Protein AF-A0A4C1TNI3-F1 (afdb_monomer_lite)

Secondary structure (DSSP, 8-state):
------------SS-------EETTEEEETTTTEEEE----TTS-HHHHTTSSPPPHHHHHHHHHHS-SSSS---------PPPSS---HHHHHHHHHHHHHHHHHHHHHH-SSPPS---EEES-HHHHHHHHS-GGGS-HHHHHHHHHHHTT--GGGEEE--GGG-TTGGG-

Organism: Eumeta variegata (NCBI:txid151549)

InterPro domains:
  IPR008042 Retrotransposon Pao-like, RNAseH-like domain [PF05380] (71-125)

Structure (mmCIF, N/CA/C/O backbone):
data_AF-A0A4C1TNI3-F1
#
_entry.id   AF-A0A4C1TNI3-F1
#
loop_
_atom_site.group_PDB
_atom_site.id
_atom_site.type_symbol
_atom_site.label_atom_id
_atom_site.label_alt_id
_atom_site.label_comp_id
_atom_site.label_asym_id
_atom_site.label_entity_id
_atom_site.label_seq_id
_atom_site.pdbx_PDB_ins_code
_atom_site.Cartn_x
_atom_site.Cartn_y
_atom_site.Cartn_z
_atom_site.occupancy
_atom_site.B_iso_or_equiv
_atom_site.auth_seq_id
_atom_site.auth_comp_id
_atom_site.auth_asym_id
_atom_site.auth_atom_id
_atom_site.pdbx_PDB_model_num
ATOM 1 N N . MET A 1 1 ? -11.866 45.816 33.144 1.00 33.66 1 MET A N 1
ATOM 2 C CA . MET A 1 1 ? -11.721 45.414 31.728 1.00 33.66 1 MET A CA 1
ATOM 3 C C . MET A 1 1 ? -11.339 43.945 31.670 1.00 33.66 1 MET A C 1
ATOM 5 O O . MET A 1 1 ? -10.410 43.551 32.363 1.00 33.66 1 MET A O 1
ATOM 9 N N . GLY A 1 2 ? -12.138 43.149 30.958 1.00 32.91 2 GLY A N 1
ATOM 10 C CA . GLY A 1 2 ? -12.203 41.691 31.069 1.00 32.91 2 GLY A CA 1
ATOM 11 C C . GLY A 1 2 ? -11.022 40.929 30.467 1.00 32.91 2 GLY A C 1
ATOM 12 O O . GLY A 1 2 ? -10.486 41.298 29.426 1.00 32.91 2 GLY A O 1
ATOM 13 N N . LYS A 1 3 ? -10.662 39.829 31.134 1.00 30.17 3 LYS A N 1
ATOM 14 C CA . LYS A 1 3 ? -9.841 38.750 30.581 1.00 30.17 3 LYS A CA 1
ATOM 15 C C . LYS A 1 3 ? -10.722 37.934 29.631 1.00 30.17 3 LYS A C 1
ATOM 17 O O . LYS A 1 3 ? -11.741 37.406 30.062 1.00 30.17 3 LYS A O 1
ATOM 22 N N . GLN A 1 4 ? -10.341 37.832 28.360 1.00 31.56 4 GLN A N 1
ATOM 23 C CA . GLN A 1 4 ? -10.909 36.838 27.449 1.00 31.56 4 GLN A CA 1
ATOM 24 C C . GLN A 1 4 ? -10.342 35.463 27.819 1.00 31.56 4 GLN A C 1
ATOM 26 O O . GLN A 1 4 ? -9.202 35.132 27.491 1.00 31.56 4 GLN A O 1
ATOM 31 N N . GLU A 1 5 ? -11.141 34.676 28.536 1.00 30.81 5 GLU A N 1
ATOM 32 C CA . GLU A 1 5 ? -10.947 33.235 28.676 1.00 30.81 5 GLU A CA 1
ATOM 33 C C . GLU A 1 5 ? -11.025 32.585 27.292 1.00 30.81 5 GLU A C 1
ATOM 35 O O . GLU A 1 5 ? -12.059 32.598 26.622 1.00 30.81 5 GLU A O 1
ATOM 40 N N . SER A 1 6 ? -9.903 32.025 26.843 1.00 34.22 6 SER A N 1
ATOM 41 C CA . SER A 1 6 ? -9.863 31.174 25.657 1.00 34.22 6 SER A CA 1
ATOM 42 C C . SER A 1 6 ? -10.576 29.864 25.982 1.00 34.22 6 SER A C 1
ATOM 44 O O . SER A 1 6 ? -10.034 28.980 26.641 1.00 34.22 6 SER A O 1
ATOM 46 N N . SER A 1 7 ? -11.833 29.796 25.556 1.00 32.09 7 SER A N 1
ATOM 47 C CA . SER A 1 7 ? -12.743 28.665 25.694 1.00 32.09 7 SER A CA 1
ATOM 48 C C . SER A 1 7 ? -12.181 27.421 24.987 1.00 32.09 7 SER A C 1
ATOM 50 O O . SER A 1 7 ? -12.244 27.303 23.764 1.00 32.09 7 SER A O 1
ATOM 52 N N . ASN A 1 8 ? -11.624 26.481 25.755 1.00 35.50 8 ASN A N 1
ATOM 53 C CA . ASN A 1 8 ? -11.381 25.111 25.300 1.00 35.50 8 ASN A CA 1
ATOM 54 C C . ASN A 1 8 ? -12.742 24.416 25.147 1.00 35.50 8 ASN A C 1
ATOM 56 O O . ASN A 1 8 ? -13.306 23.912 26.119 1.00 35.50 8 ASN A O 1
ATOM 60 N N . LYS A 1 9 ? -13.301 24.420 23.933 1.00 37.31 9 LYS A N 1
ATOM 61 C CA . LYS A 1 9 ? -14.541 23.700 23.627 1.00 37.31 9 LYS A CA 1
ATOM 62 C C . LYS A 1 9 ? -14.289 22.189 23.648 1.00 37.31 9 LYS A C 1
ATOM 64 O O . LYS A 1 9 ? -13.794 21.626 22.677 1.00 37.31 9 LYS A O 1
ATOM 69 N N . LEU A 1 10 ? -14.687 21.536 24.741 1.00 38.03 10 LEU A N 1
ATOM 70 C CA . LEU A 1 10 ? -15.200 20.166 24.677 1.00 38.03 10 LEU A CA 1
ATOM 71 C C . LEU A 1 10 ? -16.387 20.174 23.705 1.00 38.03 10 LEU A C 1
ATOM 73 O O . LEU A 1 10 ? -17.365 20.888 23.943 1.00 38.03 10 LEU A O 1
ATOM 77 N N . VAL A 1 11 ? -16.312 19.410 22.617 1.00 42.59 11 VAL A N 1
ATOM 78 C CA . VAL A 1 11 ? -17.478 19.186 21.757 1.00 42.59 11 VAL A CA 1
ATOM 79 C C . VAL A 1 11 ? -18.282 18.059 22.393 1.00 42.59 11 VAL A C 1
ATOM 81 O O . VAL A 1 11 ? -17.860 16.910 22.388 1.00 42.59 11 VAL A O 1
ATOM 84 N N . ARG A 1 12 ? -19.413 18.419 23.004 1.00 41.94 12 ARG A N 1
ATOM 85 C CA . ARG A 1 12 ? -20.367 17.481 23.601 1.00 41.94 12 ARG A CA 1
ATOM 86 C C . ARG A 1 12 ? -21.601 17.358 22.718 1.00 41.94 12 ARG A C 1
ATOM 88 O O . ARG A 1 12 ? -22.188 18.378 22.361 1.00 41.94 12 ARG A O 1
ATOM 95 N N . LEU A 1 13 ? -22.039 16.132 22.461 1.00 43.66 13 LEU A N 1
ATOM 96 C CA . LEU A 1 13 ? -23.452 15.832 22.248 1.00 43.66 13 LEU A CA 1
ATOM 97 C C . LEU A 1 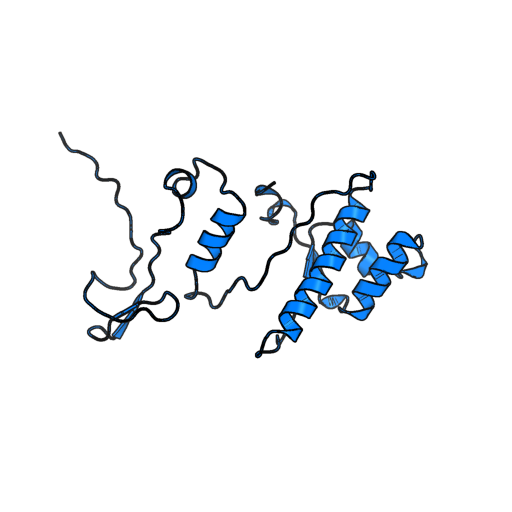13 ? -24.018 15.528 23.646 1.00 43.66 13 LEU A C 1
ATOM 99 O O . LEU A 1 13 ? -23.945 14.394 24.085 1.00 43.66 13 LEU A O 1
ATOM 103 N N . GLY A 1 14 ? -24.449 16.556 24.388 1.00 34.56 14 GLY A N 1
ATOM 104 C CA . GLY A 1 14 ? -25.022 16.385 25.738 1.00 34.56 14 GLY A CA 1
ATOM 105 C C . GLY A 1 14 ? -24.045 16.579 26.917 1.00 34.56 14 GLY A C 1
ATOM 106 O O . GLY A 1 14 ? -23.054 15.882 27.063 1.00 34.56 14 GLY A O 1
ATOM 107 N N . VAL A 1 15 ? -24.304 17.650 27.682 1.00 35.75 15 VAL A N 1
ATOM 108 C CA . VAL A 1 15 ? -24.041 18.027 29.103 1.00 35.75 15 VAL A CA 1
ATOM 109 C C . VAL A 1 15 ? -22.788 17.555 29.905 1.00 35.75 15 VAL A C 1
ATOM 111 O O . VAL A 1 15 ? -22.195 16.505 29.716 1.00 35.75 15 VAL A O 1
ATOM 114 N N . GLN A 1 16 ? -22.376 18.429 30.846 1.00 42.22 16 GLN A N 1
ATOM 115 C CA . GLN A 1 16 ? -21.251 18.352 31.798 1.00 42.22 16 GLN A CA 1
ATOM 116 C C . GLN A 1 16 ? -21.194 17.118 32.717 1.00 42.22 16 GLN A C 1
ATOM 118 O O . GLN A 1 16 ? -22.213 16.526 33.052 1.00 42.22 16 GLN A O 1
ATOM 123 N N . GLN A 1 17 ? -19.939 16.822 33.096 1.00 47.03 17 GLN A N 1
ATOM 124 C CA . GLN A 1 17 ? -19.416 15.726 33.919 1.00 47.03 17 GLN A CA 1
ATOM 125 C C . GLN A 1 17 ? -20.324 15.312 35.079 1.00 47.03 17 GLN A C 1
ATOM 127 O O . GLN A 1 17 ? -20.601 16.128 35.948 1.00 47.03 17 GLN A O 1
ATOM 132 N N . ASP A 1 18 ? -20.611 14.016 35.161 1.00 39.53 18 ASP A N 1
ATOM 133 C CA . ASP A 1 18 ? -20.300 13.257 36.366 1.00 39.53 18 ASP A CA 1
ATOM 134 C C . ASP A 1 18 ? -20.101 11.776 36.025 1.00 39.53 18 ASP A C 1
ATOM 136 O O . ASP A 1 18 ? -20.617 11.280 35.032 1.00 39.53 18 ASP A O 1
ATOM 140 N N . HIS A 1 19 ? -19.248 11.133 36.815 1.00 43.88 19 HIS A N 1
ATOM 141 C CA . HIS A 1 19 ? -19.004 9.693 36.951 1.00 43.88 19 HIS A CA 1
ATOM 142 C C . HIS A 1 1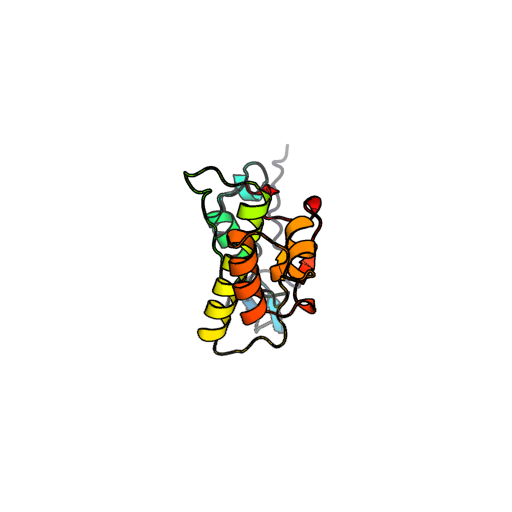9 ? -19.357 8.743 35.775 1.00 43.88 19 HIS A C 1
ATOM 144 O O . HIS A 1 19 ? -20.517 8.445 35.523 1.00 43.88 19 HIS A O 1
ATOM 150 N N . ASN A 1 20 ? -18.326 8.078 35.230 1.00 45.94 20 ASN A N 1
ATOM 151 C CA . ASN A 1 20 ? -18.152 6.609 35.234 1.00 45.94 20 ASN A CA 1
ATOM 152 C C . ASN A 1 20 ? -17.579 6.018 33.920 1.00 45.94 20 ASN A C 1
ATOM 154 O O . ASN A 1 20 ? -17.799 6.510 32.823 1.00 45.94 20 ASN A O 1
ATOM 158 N N . THR A 1 21 ? -16.800 4.950 34.117 1.00 43.41 21 THR A N 1
ATOM 159 C CA . THR A 1 21 ? -16.250 3.948 33.183 1.00 43.41 21 THR A CA 1
ATOM 160 C C . THR A 1 21 ? -15.617 4.429 31.869 1.00 43.41 21 THR A C 1
ATOM 162 O O . THR A 1 21 ? -16.284 4.721 30.883 1.00 43.41 21 THR A O 1
ATOM 165 N N . LYS A 1 22 ? -14.277 4.379 31.820 1.00 47.41 22 LYS A N 1
ATOM 166 C CA . LYS A 1 22 ? -13.505 4.451 30.572 1.00 47.41 22 LYS A CA 1
ATOM 167 C C . LYS A 1 22 ? -13.531 3.089 29.884 1.00 47.41 22 LYS A C 1
ATOM 169 O O . LYS A 1 22 ? -12.860 2.172 30.354 1.00 47.41 22 LYS A O 1
ATOM 174 N N . THR A 1 23 ? -14.196 2.988 28.742 1.00 43.16 23 THR A N 1
ATOM 175 C CA . THR A 1 23 ? -14.053 1.830 27.851 1.00 43.16 23 THR A CA 1
ATOM 176 C C . THR A 1 23 ? -13.564 2.336 26.506 1.00 43.16 23 THR A C 1
ATOM 178 O O . THR A 1 23 ? -14.248 3.099 25.839 1.00 43.16 23 THR A O 1
ATOM 181 N N . LEU A 1 24 ? -12.339 1.955 26.131 1.00 47.47 24 LEU A N 1
ATOM 182 C CA . LEU A 1 24 ? -11.765 2.205 24.798 1.00 47.47 24 LEU A CA 1
ATOM 183 C C . LEU A 1 24 ? -11.718 3.681 24.330 1.00 47.47 24 LEU A C 1
ATOM 185 O O . LEU A 1 24 ? -11.574 3.928 23.143 1.00 47.47 24 LEU A O 1
ATOM 189 N N . GLY A 1 25 ? -11.764 4.662 25.241 1.00 52.16 25 GLY A N 1
ATOM 190 C CA . GLY A 1 25 ? -11.714 6.097 24.895 1.00 52.16 25 GLY A CA 1
ATOM 191 C C . GLY A 1 25 ? -13.080 6.786 24.840 1.00 52.16 25 GLY A C 1
ATOM 192 O O . GLY A 1 25 ? -13.137 8.014 24.787 1.00 52.16 25 GLY A O 1
ATOM 193 N N . LEU A 1 26 ? -14.155 6.009 24.964 1.00 56.31 26 LEU A N 1
ATOM 194 C CA . LEU A 1 26 ? -15.525 6.484 25.076 1.00 56.31 26 LEU A CA 1
ATOM 195 C C . LEU A 1 26 ? -15.945 6.605 26.547 1.00 56.31 26 LEU A C 1
ATOM 197 O O . LEU A 1 26 ? -15.479 5.867 27.424 1.00 56.31 26 LEU A O 1
ATOM 201 N N . LEU A 1 27 ? -16.814 7.575 26.801 1.00 62.47 27 LEU A N 1
ATOM 202 C CA . LEU A 1 27 ? -17.449 7.880 28.075 1.00 62.47 27 LEU A CA 1
ATOM 203 C C . LEU A 1 27 ? -18.939 7.589 27.912 1.00 62.47 27 LEU A C 1
ATOM 205 O O . LEU A 1 27 ? -19.578 8.163 27.037 1.00 62.47 27 LEU A O 1
ATOM 209 N N . TRP A 1 28 ? -19.489 6.700 28.729 1.00 60.03 28 TRP A N 1
ATOM 210 C CA . TRP A 1 28 ? -20.921 6.409 28.726 1.00 60.03 28 TRP A CA 1
ATOM 211 C C . TRP A 1 28 ? -21.559 6.975 29.995 1.00 60.03 28 TRP A C 1
ATOM 213 O O . TRP A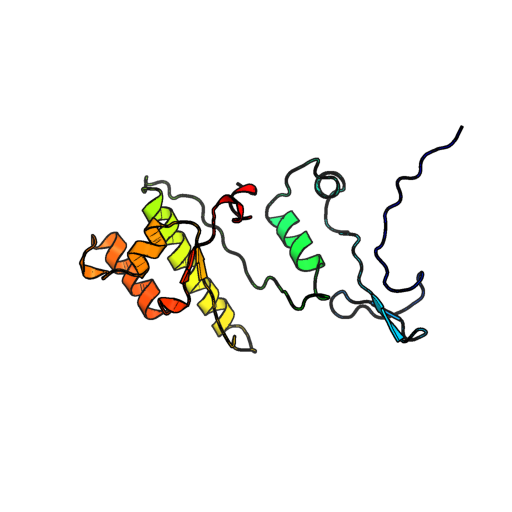 1 28 ? -21.243 6.519 31.097 1.00 60.03 28 TRP A O 1
ATOM 223 N N . ASP A 1 29 ? -22.447 7.959 29.849 1.00 63.41 29 ASP A N 1
ATOM 224 C CA . ASP A 1 29 ? -23.236 8.507 30.953 1.00 63.41 29 ASP A CA 1
ATOM 225 C C . ASP A 1 29 ? -24.500 7.654 31.137 1.00 63.41 29 ASP A C 1
ATOM 227 O O . ASP A 1 29 ? -25.504 7.819 30.444 1.00 63.41 29 ASP A O 1
ATOM 231 N N . VAL A 1 30 ? -24.448 6.732 32.103 1.00 63.78 30 VAL A N 1
ATOM 232 C CA . VAL A 1 30 ? -25.562 5.827 32.446 1.00 63.78 30 VAL A CA 1
ATOM 233 C C . VAL A 1 30 ? -26.801 6.601 32.910 1.00 63.78 30 VAL A C 1
ATOM 235 O O . VAL A 1 30 ? -27.918 6.121 32.748 1.00 63.78 30 VAL A O 1
ATOM 238 N N . GLY A 1 31 ? -26.620 7.787 33.500 1.00 67.50 31 GLY A N 1
ATOM 239 C CA . GLY A 1 31 ? -27.723 8.597 34.010 1.00 67.50 31 GLY A CA 1
ATOM 240 C C . GLY A 1 31 ? -28.520 9.291 32.909 1.00 67.50 31 GLY A C 1
ATOM 241 O O . GLY A 1 31 ? -29.687 9.615 33.127 1.00 67.50 31 GLY A O 1
ATOM 242 N N . LYS A 1 32 ? -27.904 9.512 31.742 1.00 61.56 32 LYS A N 1
ATOM 243 C CA . LYS A 1 32 ? -28.525 10.199 30.601 1.00 61.56 32 LYS A CA 1
ATOM 244 C C . LYS A 1 32 ? -28.719 9.321 29.365 1.00 61.56 32 LYS A C 1
ATOM 246 O O . LYS A 1 32 ? -29.375 9.772 28.436 1.00 61.56 32 LYS A O 1
ATOM 251 N N . ASP A 1 33 ? -28.199 8.093 29.377 1.00 64.44 33 ASP A N 1
ATOM 252 C CA . ASP A 1 33 ? -28.140 7.210 28.201 1.00 64.44 33 ASP A CA 1
ATOM 253 C C . ASP A 1 33 ? -27.380 7.867 27.029 1.00 64.44 33 ASP A C 1
ATOM 255 O O . ASP A 1 33 ? -27.735 7.737 25.860 1.00 64.44 33 ASP A O 1
ATOM 259 N N . GLU A 1 34 ? -26.335 8.636 27.355 1.00 57.88 34 GLU A N 1
ATOM 260 C CA . GLU A 1 34 ? -25.567 9.431 26.392 1.00 57.88 34 GLU A CA 1
ATOM 261 C C . GLU A 1 34 ? -24.130 8.904 26.262 1.00 57.88 34 GLU A C 1
ATOM 263 O O . GLU A 1 34 ? -23.446 8.622 27.250 1.00 57.88 34 GLU A O 1
ATOM 268 N N . LEU A 1 35 ? -23.648 8.813 25.018 1.00 55.19 35 LEU A N 1
ATOM 269 C CA . LEU A 1 35 ? -22.268 8.462 24.684 1.00 55.19 35 LEU A CA 1
ATOM 270 C C . LEU A 1 35 ? -21.466 9.734 24.368 1.00 55.19 35 LEU A C 1
ATOM 272 O O . LEU A 1 35 ? -21.862 10.545 23.533 1.00 55.19 35 LEU A O 1
ATOM 276 N N . GLY A 1 36 ? -20.302 9.885 24.995 1.00 59.81 36 GLY A N 1
ATOM 277 C CA . GLY A 1 36 ? -19.360 10.975 24.762 1.00 59.81 36 GLY A CA 1
ATOM 278 C C . GLY A 1 36 ? -17.931 10.481 24.547 1.00 59.81 36 GLY A C 1
ATOM 279 O O . GLY A 1 36 ? -17.593 9.337 24.828 1.00 59.81 36 GLY A O 1
ATOM 280 N N . PHE A 1 37 ? -17.057 11.358 24.065 1.00 57.75 37 PHE A N 1
ATOM 281 C CA . PHE A 1 37 ? -15.623 11.096 23.942 1.00 57.75 37 PHE A CA 1
ATOM 282 C C . PHE A 1 37 ? -14.835 12.361 24.273 1.00 57.75 37 PHE A C 1
ATOM 284 O O . PHE A 1 37 ? -15.329 13.483 24.135 1.00 57.75 37 PHE A O 1
ATOM 291 N N . ASP A 1 38 ? -13.610 12.183 24.758 1.00 56.62 38 ASP A N 1
ATOM 292 C CA . ASP A 1 38 ? -12.757 13.301 25.143 1.00 56.62 38 ASP A CA 1
ATOM 293 C C . ASP A 1 38 ? -11.948 13.799 23.938 1.00 56.62 38 ASP A C 1
ATOM 295 O O . ASP A 1 38 ? -10.984 13.169 23.508 1.00 56.62 38 ASP A O 1
ATOM 299 N N 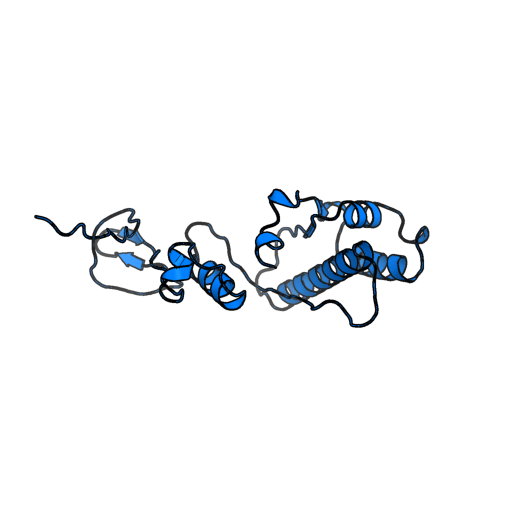. THR A 1 39 ? -12.336 14.952 23.387 1.00 52.47 39 THR A N 1
ATOM 300 C CA . THR A 1 39 ? -11.594 15.623 22.308 1.00 52.47 39 THR A CA 1
ATOM 301 C C . THR A 1 39 ? -10.389 16.411 22.810 1.00 52.47 39 THR A C 1
ATOM 303 O O . THR A 1 39 ? -9.654 16.988 22.003 1.00 52.47 39 THR A O 1
ATOM 306 N N . THR A 1 40 ? -10.184 16.517 24.126 1.00 51.88 40 THR A N 1
ATOM 307 C CA . THR A 1 40 ? -8.974 17.147 24.644 1.00 51.88 40 THR A CA 1
ATOM 308 C C . THR A 1 40 ? -7.831 16.192 24.346 1.00 51.88 40 THR A C 1
ATOM 310 O O . THR A 1 40 ? -7.759 15.124 24.923 1.00 51.88 40 THR A O 1
ATOM 313 N N . MET A 1 41 ? -6.983 16.517 23.366 1.00 59.22 41 MET A N 1
ATOM 314 C CA . MET A 1 41 ? -5.822 15.712 22.974 1.00 59.22 41 MET A CA 1
ATOM 315 C C . MET A 1 41 ? -4.763 15.770 24.095 1.00 59.22 41 MET A C 1
ATOM 317 O O . MET A 1 41 ? -3.813 16.549 24.000 1.00 59.22 41 MET A O 1
ATOM 321 N N . PRO A 1 42 ? -4.848 14.976 25.181 1.00 55.62 42 PRO A N 1
ATOM 322 C CA . PRO A 1 42 ? -4.165 15.291 26.438 1.00 55.62 42 PRO A CA 1
ATOM 323 C C . PRO A 1 42 ? -2.669 14.964 26.361 1.00 55.62 42 PRO A C 1
ATOM 325 O O .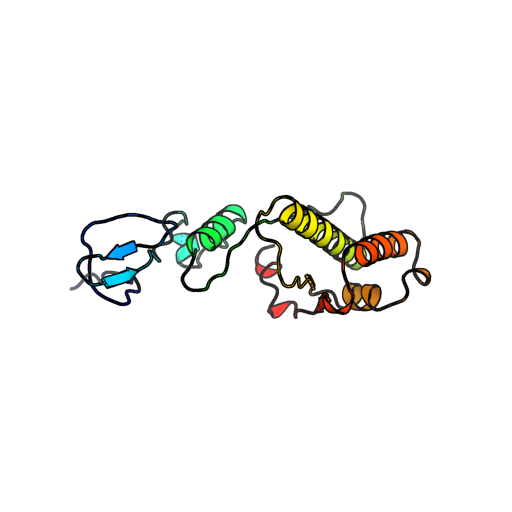 PRO A 1 42 ? -1.892 15.255 27.265 1.00 55.62 42 PRO A O 1
ATOM 328 N N . ARG A 1 43 ? -2.264 14.287 25.280 1.00 56.22 43 ARG A N 1
ATOM 329 C CA . ARG A 1 43 ? -0.923 13.754 25.039 1.00 56.22 43 ARG A CA 1
ATOM 330 C C . ARG A 1 43 ? -0.143 14.567 24.003 1.00 56.22 43 ARG A C 1
ATOM 332 O O . ARG A 1 43 ? 0.901 14.094 23.547 1.00 56.22 43 ARG A O 1
ATOM 339 N N . VAL A 1 44 ? -0.657 15.735 23.622 1.00 63.94 44 VAL A N 1
ATOM 340 C CA . VAL A 1 44 ? -0.134 16.609 22.566 1.00 63.94 44 VAL A CA 1
ATOM 341 C C . VAL A 1 44 ? 0.207 17.955 23.183 1.00 63.94 44 VAL A C 1
ATOM 343 O O . VAL A 1 44 ? -0.545 18.456 24.016 1.00 63.94 44 VAL A O 1
ATOM 346 N N . THR A 1 45 ? 1.357 18.527 22.824 1.00 66.94 45 THR A N 1
ATOM 347 C CA . THR A 1 45 ? 1.755 19.810 23.406 1.00 66.94 45 THR A CA 1
ATOM 348 C C . THR A 1 45 ? 0.848 20.941 22.891 1.00 66.94 45 THR A C 1
ATOM 350 O O . THR A 1 45 ? 0.403 20.888 21.737 1.00 66.94 45 THR A O 1
ATOM 353 N N . PRO A 1 46 ? 0.551 21.973 23.704 1.00 69.06 46 PRO A N 1
ATOM 354 C CA . PRO A 1 46 ? -0.361 23.053 23.317 1.00 69.06 46 PRO A CA 1
ATOM 355 C C . PRO A 1 46 ? 0.048 23.791 22.033 1.00 69.06 46 PRO A C 1
ATOM 357 O O . PRO A 1 46 ? -0.806 24.327 21.331 1.00 69.06 46 PRO A O 1
ATOM 360 N N . GLU A 1 47 ? 1.341 23.813 21.704 1.00 70.75 47 GLU A N 1
ATOM 361 C CA . GLU A 1 47 ? 1.886 24.448 20.498 1.00 70.75 47 GLU A CA 1
ATOM 362 C C . GLU A 1 47 ? 1.512 23.667 19.231 1.00 70.75 47 GLU A C 1
ATOM 364 O O . GLU A 1 47 ? 1.184 24.263 18.207 1.00 70.75 47 GLU A O 1
ATOM 369 N N . VAL A 1 48 ? 1.506 22.331 19.306 1.00 69.00 48 VAL A N 1
ATOM 370 C CA . VAL A 1 48 ? 1.042 21.464 18.211 1.00 69.00 48 VAL A CA 1
ATOM 371 C C . VAL A 1 48 ? -0.471 21.570 18.071 1.00 69.00 48 VAL A C 1
ATOM 373 O O . VAL A 1 48 ? -0.979 21.705 16.962 1.00 69.00 48 VAL A O 1
ATOM 376 N N . GLN A 1 49 ? -1.198 21.579 19.193 1.00 64.44 49 GLN A N 1
ATOM 377 C CA . GLN A 1 49 ? -2.659 21.693 19.191 1.00 64.44 49 GLN A CA 1
ATOM 378 C C . GLN A 1 49 ? -3.144 23.010 18.557 1.00 64.44 49 GLN A C 1
ATOM 380 O O . GLN A 1 49 ? -4.195 23.042 17.925 1.00 64.44 49 GLN A O 1
ATOM 385 N N . LYS A 1 50 ? -2.371 24.093 18.701 1.00 73.81 50 LYS A N 1
ATOM 386 C CA . LYS A 1 50 ? -2.659 25.411 18.110 1.00 73.81 50 LYS A CA 1
ATOM 387 C C . LYS A 1 50 ? -2.100 25.593 16.693 1.00 73.81 50 LYS A C 1
ATOM 389 O O . LYS A 1 50 ? -2.170 26.700 16.168 1.00 73.81 50 LYS A O 1
ATOM 394 N N . GLY A 1 51 ? -1.515 24.552 16.091 1.00 68.81 51 GLY A N 1
ATOM 395 C CA . GLY A 1 51 ? -0.921 24.617 14.751 1.00 68.81 51 GLY A CA 1
ATOM 396 C C . GLY A 1 51 ? 0.337 25.489 14.657 1.00 68.81 51 GLY A C 1
ATOM 397 O O . GLY A 1 51 ? 0.748 25.858 13.564 1.00 68.81 51 GLY A O 1
ATOM 398 N N . GLN A 1 52 ? 0.958 25.836 15.788 1.00 75.00 52 GLN A N 1
ATOM 399 C CA . GLN A 1 52 ? 2.166 26.671 15.838 1.00 75.00 52 GLN A CA 1
ATOM 400 C C . GLN A 1 52 ? 3.444 25.863 15.577 1.00 75.00 52 GLN A C 1
ATOM 402 O O . GLN A 1 52 ? 4.499 26.435 15.310 1.00 75.00 52 GLN A O 1
ATOM 407 N N . ARG A 1 53 ? 3.357 24.532 15.679 1.00 79.69 53 ARG A N 1
ATOM 408 C CA . ARG A 1 53 ? 4.458 23.595 15.453 1.00 79.69 53 ARG A CA 1
ATOM 409 C C . ARG A 1 53 ? 3.948 22.351 14.735 1.00 79.69 53 ARG A C 1
ATOM 411 O O . ARG A 1 53 ? 2.950 21.767 15.154 1.00 79.69 53 ARG A O 1
ATOM 418 N N . VAL A 1 54 ? 4.687 21.901 13.722 1.00 72.88 54 VAL A N 1
ATOM 419 C CA . VAL A 1 54 ? 4.437 20.612 13.065 1.00 72.88 54 VAL A CA 1
ATOM 420 C C . VAL A 1 54 ? 4.743 19.475 14.059 1.00 72.88 54 VAL A C 1
ATOM 422 O O . VAL A 1 54 ? 5.833 19.455 14.648 1.00 72.88 54 VAL A O 1
ATOM 425 N N . PRO A 1 55 ? 3.800 18.550 14.317 1.00 72.50 55 PRO A N 1
ATOM 426 C CA . PRO A 1 55 ? 4.021 17.449 15.247 1.00 72.50 55 PRO A CA 1
ATOM 427 C C . PRO A 1 55 ? 5.136 16.524 14.763 1.00 72.50 55 PRO A C 1
ATOM 429 O O . PRO A 1 55 ? 5.218 16.190 13.584 1.00 72.50 55 PRO A O 1
ATOM 432 N N . MET A 1 56 ? 5.934 15.993 15.692 1.00 77.88 56 MET A N 1
ATOM 433 C CA . MET A 1 56 ? 6.775 14.845 15.356 1.00 77.88 56 MET A CA 1
ATOM 434 C C . MET A 1 56 ? 5.898 13.621 15.076 1.00 77.88 56 MET A C 1
ATOM 436 O O . MET A 1 56 ? 4.840 13.451 15.683 1.00 77.88 56 MET A O 1
ATOM 440 N N . LYS A 1 57 ? 6.379 12.693 14.241 1.00 66.38 57 LYS A N 1
ATOM 441 C CA . LYS A 1 57 ? 5.655 11.465 13.858 1.00 66.38 57 LYS A CA 1
ATOM 442 C C . LYS A 1 57 ? 5.023 10.710 15.042 1.00 66.38 57 LYS A C 1
ATOM 444 O O . LYS A 1 57 ? 3.909 10.206 14.947 1.00 66.38 57 LYS A O 1
ATOM 449 N N . ARG A 1 58 ? 5.715 10.653 16.188 1.00 63.31 58 ARG A N 1
ATOM 450 C CA . ARG A 1 58 ? 5.223 10.023 17.430 1.00 63.31 58 ARG A CA 1
ATOM 451 C C . ARG A 1 58 ? 4.077 10.799 18.089 1.00 63.31 58 ARG A C 1
ATOM 453 O O . ARG A 1 58 ? 3.235 10.191 18.739 1.00 63.31 58 ARG A O 1
ATOM 460 N N . GLU A 1 59 ? 4.062 12.120 17.968 1.00 70.50 59 GLU A N 1
ATOM 461 C CA . GLU A 1 59 ? 3.002 12.994 18.482 1.00 70.50 59 GLU A CA 1
ATOM 462 C C . GLU A 1 59 ? 1.767 12.919 17.585 1.00 70.50 59 GLU A C 1
ATOM 464 O O . GLU A 1 59 ? 0.674 12.712 18.101 1.00 70.50 59 GLU A O 1
ATOM 469 N N . ALA A 1 60 ? 1.948 12.944 16.260 1.00 69.50 60 ALA A N 1
ATOM 470 C CA . ALA A 1 60 ? 0.870 12.704 15.300 1.00 69.50 60 ALA A CA 1
ATOM 471 C C . ALA A 1 60 ? 0.229 11.324 15.515 1.00 69.50 60 ALA A C 1
ATOM 473 O O . ALA A 1 60 ? -0.990 11.207 15.603 1.00 69.50 60 ALA A O 1
ATOM 474 N N . LEU A 1 61 ? 1.046 10.284 15.728 1.00 64.62 61 LEU A N 1
ATOM 475 C CA . LEU A 1 61 ? 0.543 8.953 16.063 1.00 64.62 61 LEU A CA 1
ATOM 476 C C . LEU A 1 61 ? -0.304 8.969 17.344 1.00 64.62 61 LEU A C 1
ATOM 478 O O . LEU A 1 61 ? -1.364 8.358 17.374 1.00 64.62 61 LEU A O 1
ATOM 482 N N . LYS A 1 62 ? 0.133 9.689 18.389 1.00 63.94 62 LYS A N 1
ATOM 483 C CA . LYS A 1 62 ? -0.616 9.826 19.652 1.00 63.94 62 LYS A CA 1
ATOM 484 C C . LYS A 1 62 ? -1.952 10.549 19.477 1.00 63.94 62 LYS A C 1
ATOM 486 O O . LYS A 1 62 ? -2.898 10.186 20.167 1.00 63.94 62 LYS A O 1
ATOM 491 N N . VAL A 1 63 ? -2.011 11.546 18.594 1.00 66.19 63 VAL A N 1
ATOM 492 C CA . VAL A 1 63 ? -3.252 12.240 18.220 1.00 66.19 63 VAL A CA 1
ATOM 493 C C . VAL A 1 63 ? -4.208 11.250 17.569 1.00 66.19 63 VAL A C 1
ATOM 495 O O . VAL A 1 63 ? -5.313 11.053 18.060 1.00 66.19 63 VAL A O 1
ATOM 498 N N . VAL A 1 64 ? -3.759 10.582 16.505 1.00 64.75 64 VAL A N 1
ATOM 499 C CA . VAL A 1 64 ? -4.597 9.686 15.699 1.00 64.75 64 VAL A CA 1
ATOM 500 C C . VAL A 1 64 ? -5.165 8.547 16.545 1.00 64.75 64 VAL A C 1
ATOM 502 O O . VAL A 1 64 ? -6.358 8.284 16.484 1.00 64.75 64 VAL A O 1
ATOM 505 N N . ILE A 1 65 ? -4.355 7.929 17.412 1.00 59.84 65 ILE A N 1
ATOM 506 C CA . ILE A 1 65 ? -4.847 6.874 18.317 1.00 59.84 65 ILE A CA 1
ATOM 507 C C . ILE A 1 65 ? -5.746 7.408 19.443 1.00 59.84 65 ILE A C 1
ATOM 509 O O . ILE A 1 65 ? -6.427 6.619 20.086 1.00 59.84 65 ILE A O 1
ATOM 513 N N . SER A 1 66 ? -5.701 8.712 19.751 1.00 58.31 66 SER A N 1
ATOM 514 C CA . SER A 1 66 ? -6.572 9.326 20.767 1.00 58.31 66 SER A CA 1
ATOM 515 C C . SER A 1 66 ? -7.950 9.698 20.229 1.00 58.31 66 SER A C 1
ATOM 517 O O . SER A 1 66 ? -8.880 9.815 21.013 1.00 58.31 66 SER A O 1
ATOM 519 N N . VAL A 1 67 ? -8.096 9.811 18.906 1.00 57.28 67 VAL A N 1
ATOM 520 C CA . VAL A 1 67 ? -9.374 10.056 18.216 1.00 57.28 67 VAL A CA 1
ATOM 521 C C . VAL A 1 67 ? -10.164 8.743 18.044 1.00 57.28 67 VAL A C 1
ATOM 523 O O . VAL A 1 67 ? -11.048 8.642 17.203 1.00 57.28 67 VAL A O 1
ATOM 526 N N . TYR A 1 68 ? -9.853 7.713 18.840 1.00 52.84 68 TYR A N 1
ATOM 527 C CA . TYR A 1 68 ? -10.509 6.416 18.736 1.00 52.84 68 TYR A CA 1
ATOM 528 C C . TYR A 1 68 ? -12.022 6.532 19.008 1.00 52.84 68 TYR A C 1
ATOM 530 O O . TYR A 1 68 ? -12.451 6.855 20.113 1.00 52.84 68 TYR A O 1
ATOM 538 N N . ASP A 1 69 ? -12.756 6.235 17.936 1.00 57.34 69 ASP A N 1
ATOM 539 C CA . ASP A 1 69 ? -14.124 5.730 17.795 1.00 57.34 69 ASP A CA 1
ATOM 540 C C . ASP A 1 69 ? -15.349 6.610 18.107 1.00 57.34 69 ASP A C 1
ATOM 542 O O . ASP A 1 69 ? -16.138 6.327 19.004 1.00 57.34 69 ASP A O 1
ATOM 546 N N . PRO A 1 70 ? -15.579 7.627 17.264 1.00 51.38 70 PRO A N 1
ATOM 547 C CA . PRO A 1 70 ? -16.941 7.915 16.787 1.00 51.38 70 PRO A CA 1
ATOM 548 C C . PRO A 1 70 ? -17.141 7.594 15.295 1.00 51.38 70 PRO A C 1
ATOM 550 O O . PRO A 1 70 ? -18.231 7.793 14.767 1.00 51.38 70 PRO A O 1
ATOM 553 N N . LEU A 1 71 ? -16.075 7.193 14.591 1.00 54.28 71 LEU A N 1
ATOM 554 C CA . LEU A 1 71 ? -16.045 7.048 13.130 1.00 54.28 71 LEU A CA 1
ATOM 555 C C . LEU A 1 71 ? -15.634 5.640 12.662 1.00 54.28 71 LEU A C 1
ATOM 557 O O . LEU A 1 71 ? -15.400 5.471 11.471 1.00 54.28 71 LEU A O 1
ATOM 561 N N . GLU A 1 72 ? -15.489 4.658 13.562 1.00 65.12 72 GLU A N 1
ATOM 562 C CA . GLU A 1 72 ? -15.055 3.280 13.249 1.00 65.12 72 GLU A CA 1
ATOM 563 C C . GLU A 1 72 ? -13.671 3.164 12.558 1.00 65.12 72 GLU A C 1
ATOM 565 O O . GLU A 1 72 ? -13.315 2.118 12.014 1.00 65.12 72 GLU A O 1
ATOM 570 N N . VAL A 1 73 ? -12.839 4.218 12.587 1.00 67.25 73 VAL A N 1
ATOM 571 C CA . VAL A 1 73 ? -11.497 4.232 11.969 1.00 67.25 73 VAL A CA 1
ATOM 572 C C . VAL A 1 73 ? -10.399 4.087 13.022 1.00 67.25 73 VAL A C 1
ATOM 574 O O . VAL A 1 73 ? -10.306 4.873 13.964 1.00 67.25 73 VAL A O 1
ATOM 577 N N . ALA A 1 74 ? -9.501 3.122 12.809 1.00 71.44 74 ALA A N 1
ATOM 578 C CA . ALA A 1 74 ? -8.377 2.825 13.689 1.00 71.44 74 ALA A CA 1
ATOM 579 C C . ALA A 1 74 ? -7.057 2.726 12.914 1.00 71.44 74 ALA A C 1
ATOM 581 O O . ALA A 1 74 ? -6.962 2.032 11.901 1.00 71.44 74 ALA A O 1
ATOM 582 N N . LEU A 1 75 ? -5.999 3.360 13.428 1.00 75.50 75 LEU A N 1
ATOM 583 C CA . LEU A 1 75 ? -4.644 3.154 12.920 1.00 75.50 75 LEU A CA 1
ATOM 584 C C . LEU A 1 75 ? -4.013 1.929 13.589 1.00 75.50 75 LEU A C 1
ATOM 586 O O . LEU A 1 75 ? -3.662 1.969 14.767 1.00 75.50 75 LEU A O 1
ATOM 590 N N . THR A 1 76 ? -3.837 0.854 12.824 1.00 77.94 76 THR A N 1
ATOM 591 C CA . THR A 1 76 ? -3.336 -0.436 13.329 1.00 77.94 76 THR A CA 1
ATOM 592 C C . THR A 1 76 ? -1.812 -0.531 13.325 1.00 77.94 76 THR A C 1
ATOM 594 O O . THR A 1 76 ? -1.216 -1.024 14.282 1.00 77.94 76 THR A O 1
ATOM 597 N N . ALA A 1 77 ? -1.152 -0.036 12.276 1.00 80.75 77 ALA A N 1
ATOM 598 C CA . ALA A 1 77 ? 0.301 -0.052 12.168 1.00 80.75 77 ALA A CA 1
ATOM 599 C C . ALA A 1 77 ? 0.823 1.073 11.267 1.00 80.75 77 ALA A C 1
ATOM 601 O O . ALA A 1 77 ? 0.144 1.535 10.355 1.00 80.75 77 ALA A O 1
ATOM 602 N N . SER A 1 78 ? 2.071 1.494 11.494 1.00 82.50 78 SER A N 1
ATOM 603 C CA . SER A 1 78 ? 2.780 2.398 10.584 1.00 82.50 78 SER A CA 1
ATOM 604 C C . SER A 1 78 ? 4.249 2.006 10.463 1.00 82.50 78 SER A C 1
ATOM 606 O O . SER A 1 78 ? 4.882 1.589 11.435 1.00 82.50 78 SER A O 1
ATOM 608 N N . LYS A 1 79 ? 4.818 2.171 9.267 1.00 79.88 79 LYS A N 1
ATOM 609 C CA . LYS A 1 79 ? 6.237 1.921 8.997 1.00 79.88 79 LYS A CA 1
ATOM 610 C C . LYS A 1 79 ? 6.781 3.015 8.095 1.00 79.88 79 LYS A C 1
ATOM 612 O O . LYS A 1 79 ? 6.141 3.395 7.129 1.00 79.88 79 LYS A O 1
ATOM 617 N N . VAL A 1 80 ? 7.950 3.545 8.441 1.00 77.69 80 VAL A N 1
ATOM 618 C CA . VAL A 1 80 ? 8.686 4.508 7.607 1.00 77.69 80 VAL A CA 1
ATOM 619 C C . VAL A 1 80 ? 10.102 3.995 7.447 1.00 77.69 80 VAL A C 1
ATOM 621 O O . VAL A 1 80 ? 10.639 3.353 8.353 1.00 77.69 80 VAL A O 1
ATOM 624 N N . LYS A 1 81 ? 10.689 4.263 6.286 1.00 73.31 81 LYS A N 1
ATOM 625 C CA . LYS A 1 81 ? 12.053 3.880 5.957 1.00 73.31 81 LYS A CA 1
ATOM 626 C C . LYS A 1 81 ? 12.821 5.117 5.511 1.00 73.31 81 LYS A C 1
ATOM 628 O O . LYS A 1 81 ? 12.334 5.871 4.680 1.00 73.31 81 LYS A O 1
ATOM 633 N N . VAL A 1 82 ? 14.011 5.307 6.071 1.00 75.12 82 VAL A N 1
ATOM 634 C CA . VAL A 1 82 ? 14.933 6.370 5.649 1.00 75.12 82 VAL A CA 1
ATOM 635 C C . VAL A 1 82 ? 15.538 5.995 4.297 1.00 75.12 82 VAL A C 1
ATOM 637 O O . VAL A 1 82 ? 15.798 4.812 4.042 1.00 75.12 82 VAL A O 1
ATOM 640 N N . ALA A 1 83 ? 15.759 6.994 3.440 1.00 74.62 83 ALA A N 1
ATOM 641 C CA . ALA A 1 83 ? 16.386 6.794 2.143 1.00 74.62 83 ALA A CA 1
ATOM 642 C C . ALA A 1 83 ? 17.746 6.074 2.297 1.00 74.62 83 ALA A C 1
ATOM 644 O O . ALA A 1 83 ? 18.534 6.405 3.188 1.00 74.62 83 ALA A O 1
ATOM 645 N N . PRO A 1 84 ? 18.027 5.052 1.473 1.00 77.00 84 PRO A N 1
ATOM 646 C CA . PRO A 1 84 ? 19.278 4.313 1.543 1.00 77.00 84 PRO A CA 1
ATOM 647 C C . PRO A 1 84 ? 20.478 5.189 1.152 1.00 77.00 84 PRO A C 1
ATOM 649 O O . PRO A 1 84 ? 20.368 6.072 0.312 1.00 77.00 84 PRO A O 1
ATOM 652 N N . LEU A 1 85 ? 21.655 4.879 1.712 1.00 80.38 85 LEU A N 1
ATOM 653 C CA . LEU A 1 85 ? 22.910 5.596 1.426 1.00 80.38 85 LEU A CA 1
ATOM 654 C C . LEU A 1 85 ? 23.358 5.487 -0.037 1.00 80.38 85 LEU A C 1
ATOM 656 O O . LEU A 1 85 ? 24.111 6.325 -0.523 1.00 80.38 85 LEU A O 1
ATOM 660 N N . ARG A 1 86 ? 22.925 4.434 -0.742 1.00 82.56 86 ARG A N 1
ATOM 661 C CA . ARG A 1 86 ? 23.148 4.334 -2.185 1.00 82.56 86 ARG A CA 1
ATOM 662 C C . ARG A 1 86 ? 22.084 5.160 -2.901 1.00 82.56 86 ARG A C 1
ATOM 664 O O . ARG A 1 86 ? 20.903 4.925 -2.638 1.00 82.56 86 ARG A O 1
ATOM 671 N N . PRO A 1 87 ? 22.475 6.038 -3.837 1.00 80.75 87 PRO A N 1
ATOM 672 C CA . PRO A 1 87 ? 21.520 6.846 -4.573 1.00 80.75 87 PRO A CA 1
ATOM 673 C C . PRO A 1 87 ? 20.613 5.932 -5.401 1.00 80.75 87 PRO A C 1
ATOM 675 O O . PRO A 1 87 ? 21.075 5.159 -6.243 1.00 80.75 87 PRO A O 1
ATOM 678 N N . LEU A 1 88 ? 19.315 6.009 -5.131 1.00 86.50 88 LEU A N 1
ATOM 679 C CA . LEU A 1 88 ? 18.257 5.407 -5.933 1.00 86.50 88 LEU A CA 1
ATOM 680 C C . LEU A 1 88 ? 17.411 6.536 -6.515 1.00 86.50 88 LEU A C 1
ATOM 682 O O . LEU A 1 88 ? 17.285 7.596 -5.904 1.00 86.50 88 LEU A O 1
ATOM 686 N N . SER A 1 89 ? 16.834 6.316 -7.694 1.00 90.06 89 SER A N 1
ATOM 687 C CA . SER A 1 89 ? 15.887 7.276 -8.254 1.00 90.06 89 SER A CA 1
ATOM 688 C C . SER A 1 89 ? 14.600 7.307 -7.426 1.00 90.06 89 SER A C 1
ATOM 690 O O . SER A 1 89 ? 14.215 6.297 -6.830 1.00 90.06 89 SER A O 1
ATOM 692 N N . ILE A 1 90 ? 13.916 8.454 -7.431 1.00 89.12 90 ILE A N 1
ATOM 693 C CA . ILE A 1 90 ? 12.641 8.656 -6.726 1.00 89.12 90 ILE A CA 1
ATOM 694 C C . ILE A 1 90 ? 11.622 7.542 -7.054 1.00 89.12 90 ILE A C 1
ATOM 696 O O . ILE A 1 90 ? 11.159 6.902 -6.111 1.00 89.12 90 ILE A O 1
ATOM 700 N N . PRO A 1 91 ? 11.392 7.151 -8.328 1.00 89.94 91 PRO A N 1
ATOM 701 C CA . PRO A 1 91 ? 10.461 6.061 -8.645 1.00 89.94 91 PRO A CA 1
ATOM 702 C C . PRO A 1 91 ? 10.819 4.711 -8.011 1.00 89.94 91 PRO A C 1
ATOM 704 O O . PRO A 1 91 ? 9.949 3.906 -7.687 1.00 89.94 91 PRO A O 1
ATOM 707 N N . ILE A 1 92 ? 12.113 4.432 -7.815 1.00 91.81 92 ILE A N 1
ATOM 708 C CA . ILE A 1 92 ? 12.550 3.198 -7.150 1.00 91.81 92 ILE A CA 1
ATOM 709 C C . ILE A 1 92 ? 12.275 3.275 -5.645 1.00 91.81 92 ILE A C 1
ATOM 711 O O . ILE A 1 92 ? 11.937 2.253 -5.048 1.00 91.81 92 ILE A O 1
ATOM 715 N N . LEU A 1 93 ? 12.429 4.451 -5.030 1.00 91.06 93 LEU A N 1
ATOM 716 C CA . LEU A 1 93 ? 12.096 4.660 -3.619 1.00 91.06 93 LEU A CA 1
ATOM 717 C C . LEU A 1 93 ? 10.593 4.495 -3.387 1.00 91.06 93 LEU A C 1
ATOM 719 O O . LEU A 1 93 ? 10.199 3.760 -2.486 1.00 91.06 93 LEU A O 1
ATOM 723 N N . GLU A 1 94 ? 9.767 5.088 -4.244 1.00 91.62 94 GLU A N 1
ATOM 724 C CA . GLU A 1 94 ? 8.308 4.952 -4.202 1.00 91.62 94 GLU A CA 1
ATOM 725 C C . GLU A 1 94 ? 7.879 3.486 -4.368 1.00 91.62 94 GLU A C 1
ATOM 727 O O . GLU A 1 94 ? 7.117 2.962 -3.555 1.00 91.62 94 GLU A O 1
ATOM 732 N N . LEU A 1 95 ? 8.455 2.768 -5.342 1.00 93.88 95 LEU A N 1
ATOM 733 C CA . LEU A 1 95 ? 8.204 1.335 -5.529 1.00 93.88 95 LEU A CA 1
ATOM 734 C C . LEU A 1 95 ? 8.643 0.503 -4.312 1.00 93.88 95 LEU A C 1
ATOM 736 O O . LEU A 1 95 ? 7.997 -0.477 -3.947 1.00 93.88 95 LEU A O 1
ATOM 740 N N . GLN A 1 96 ? 9.746 0.871 -3.656 1.00 92.50 96 GLN A N 1
ATOM 741 C CA . GLN A 1 96 ? 10.166 0.208 -2.421 1.00 92.50 96 GLN A CA 1
ATOM 742 C C . GLN A 1 96 ? 9.195 0.457 -1.269 1.00 92.50 96 GLN A C 1
ATOM 744 O O . GLN A 1 96 ? 8.961 -0.456 -0.475 1.00 92.50 96 GLN A O 1
ATOM 749 N N . THR A 1 97 ? 8.640 1.661 -1.169 1.00 91.25 97 THR A N 1
ATOM 750 C CA . THR A 1 97 ? 7.596 1.979 -0.194 1.00 91.25 97 THR A CA 1
ATOM 751 C C . THR A 1 97 ? 6.353 1.132 -0.450 1.00 91.25 97 THR A C 1
ATOM 753 O O . THR A 1 97 ? 5.853 0.525 0.493 1.00 91.25 97 THR A O 1
ATOM 756 N N . ALA A 1 98 ? 5.934 0.981 -1.710 1.00 93.56 98 ALA A N 1
ATOM 757 C CA . ALA A 1 98 ? 4.818 0.114 -2.092 1.00 93.56 98 ALA A CA 1
ATOM 758 C C . ALA A 1 98 ? 5.018 -1.338 -1.613 1.00 93.56 98 ALA A C 1
ATOM 760 O O . ALA A 1 98 ? 4.163 -1.883 -0.917 1.00 93.56 98 ALA A O 1
ATOM 761 N N . VAL A 1 99 ? 6.196 -1.927 -1.857 1.00 94.31 99 VAL A N 1
ATOM 762 C CA . VAL A 1 99 ? 6.544 -3.275 -1.357 1.00 94.31 99 VAL A CA 1
ATOM 763 C C . VAL A 1 99 ? 6.476 -3.358 0.175 1.00 94.31 99 VAL A C 1
ATOM 765 O O . VAL A 1 99 ? 5.988 -4.339 0.738 1.00 94.31 99 VAL A O 1
ATOM 768 N N . ILE A 1 100 ? 6.969 -2.337 0.884 1.00 92.62 100 ILE A N 1
ATOM 769 C CA . ILE A 1 100 ? 6.921 -2.302 2.354 1.00 92.62 100 ILE A CA 1
ATOM 770 C C . ILE A 1 100 ? 5.476 -2.255 2.851 1.00 92.62 100 ILE A C 1
ATOM 772 O O . ILE A 1 100 ? 5.171 -2.927 3.837 1.00 92.62 100 ILE A O 1
ATOM 776 N N . SER A 1 101 ? 4.607 -1.503 2.177 1.00 92.06 101 SER A N 1
ATOM 777 C CA . SER A 1 101 ? 3.181 -1.427 2.495 1.00 92.06 101 SER A CA 1
ATOM 778 C C . SER A 1 101 ? 2.491 -2.781 2.334 1.00 92.06 101 SER A C 1
ATOM 780 O O . SER A 1 101 ? 1.771 -3.183 3.244 1.00 92.06 101 SER A O 1
ATOM 782 N N . CYS A 1 102 ? 2.776 -3.537 1.266 1.00 93.88 102 CYS A N 1
ATOM 783 C CA . CYS A 1 102 ? 2.255 -4.902 1.095 1.00 93.88 102 CYS A CA 1
ATOM 784 C C . CYS A 1 102 ? 2.663 -5.813 2.256 1.00 93.88 102 CYS A C 1
ATOM 786 O O . CYS A 1 102 ? 1.817 -6.419 2.904 1.00 93.88 102 CYS A O 1
ATOM 788 N N . ARG A 1 103 ? 3.959 -5.836 2.592 1.00 93.88 103 ARG A N 1
ATOM 789 C CA . ARG A 1 103 ? 4.474 -6.645 3.710 1.00 93.88 103 ARG A CA 1
ATOM 790 C C . ARG A 1 103 ? 3.866 -6.247 5.052 1.00 93.88 103 ARG A C 1
ATOM 792 O O . ARG A 1 103 ? 3.673 -7.096 5.916 1.00 93.88 103 ARG A O 1
ATOM 799 N N . LEU A 1 104 ? 3.630 -4.951 5.259 1.00 91.50 104 LEU A N 1
ATOM 800 C CA . LEU A 1 104 ? 3.003 -4.460 6.480 1.00 91.50 104 LEU A CA 1
ATOM 801 C C . LEU A 1 104 ? 1.536 -4.892 6.552 1.00 91.50 104 LEU A C 1
ATOM 803 O O . LEU A 1 104 ? 1.103 -5.329 7.612 1.00 91.50 104 LEU A O 1
ATOM 807 N N . ALA A 1 105 ? 0.801 -4.800 5.444 1.00 91.50 105 ALA A N 1
ATOM 808 C CA . ALA A 1 105 ? -0.580 -5.260 5.365 1.00 91.50 105 ALA A CA 1
ATOM 809 C C . ALA A 1 105 ? -0.685 -6.765 5.655 1.00 91.50 105 ALA A C 1
ATOM 811 O O . ALA A 1 105 ? -1.533 -7.167 6.447 1.00 91.50 105 ALA A O 1
ATOM 812 N N . ASP A 1 106 ? 0.225 -7.575 5.109 1.00 91.38 106 ASP A N 1
ATOM 813 C CA . ASP A 1 106 ? 0.270 -9.015 5.382 1.00 91.38 106 ASP A CA 1
ATOM 814 C C . ASP A 1 106 ? 0.549 -9.322 6.851 1.00 91.38 106 ASP A C 1
ATOM 816 O O . ASP A 1 106 ? -0.112 -10.180 7.430 1.00 91.38 106 ASP A O 1
ATOM 820 N N . LEU A 1 107 ? 1.481 -8.592 7.472 1.00 90.31 107 LEU A N 1
ATOM 821 C CA . LEU A 1 107 ? 1.756 -8.721 8.902 1.00 90.31 107 LEU A CA 1
ATOM 822 C C . LEU A 1 107 ? 0.525 -8.350 9.739 1.00 90.31 107 LEU A C 1
ATOM 824 O O . LEU A 1 107 ? 0.165 -9.056 10.674 1.00 90.31 107 LEU A O 1
ATOM 828 N N . VAL A 1 108 ? -0.141 -7.240 9.413 1.00 88.38 108 VAL A N 1
ATOM 829 C CA . VAL A 1 108 ? -1.365 -6.834 10.119 1.00 88.38 108 VAL A CA 1
ATOM 830 C C . VAL A 1 108 ? -2.435 -7.912 9.969 1.00 88.38 108 VAL A C 1
ATOM 832 O O . VAL A 1 108 ? -3.064 -8.283 10.956 1.00 88.38 108 VAL A O 1
ATOM 835 N N . ARG A 1 109 ? -2.597 -8.461 8.764 1.00 88.62 109 ARG A N 1
ATOM 836 C CA . ARG A 1 109 ? -3.570 -9.509 8.459 1.00 88.62 109 ARG A CA 1
ATOM 837 C C . ARG A 1 109 ? -3.262 -10.834 9.160 1.00 88.62 109 ARG A C 1
ATOM 839 O O . ARG A 1 109 ? -4.200 -11.498 9.596 1.00 88.62 109 ARG A O 1
ATOM 846 N N . SER A 1 110 ? -1.992 -11.228 9.273 1.00 88.00 110 SER A N 1
ATOM 847 C CA . SER A 1 110 ? -1.601 -12.473 9.946 1.00 88.00 110 SER A CA 1
ATOM 848 C C . SER A 1 110 ? -1.782 -12.397 11.459 1.00 88.00 110 SER A C 1
ATOM 850 O O . SER A 1 110 ? -2.169 -13.382 12.078 1.00 88.00 110 SER A O 1
ATOM 852 N N . GLU A 1 111 ? -1.527 -11.228 12.050 1.00 87.44 111 GLU A N 1
ATOM 853 C CA . GLU A 1 111 ? -1.611 -11.026 13.499 1.00 87.44 111 GLU A CA 1
ATOM 854 C C . GLU A 1 111 ? -3.023 -10.635 13.975 1.00 87.44 111 GLU A C 1
ATOM 856 O O . GLU A 1 111 ? -3.342 -10.764 15.160 1.00 87.44 111 GLU A O 1
ATOM 861 N N . HIS A 1 112 ? -3.894 -10.139 13.087 1.00 80.19 112 HIS A N 1
ATOM 862 C CA . HIS A 1 112 ? -5.257 -9.754 13.456 1.00 80.19 112 HIS A CA 1
ATOM 863 C C . HIS A 1 112 ? -6.219 -10.943 13.491 1.00 80.19 112 HIS A C 1
ATOM 865 O O . HIS A 1 112 ? -6.364 -11.711 12.541 1.00 80.19 112 HIS A O 1
ATOM 871 N N . ARG A 1 113 ? -6.973 -11.028 14.596 1.00 79.31 113 ARG A N 1
ATOM 872 C CA . ARG A 1 113 ? -8.064 -12.003 14.763 1.00 79.31 113 ARG A CA 1
ATOM 873 C C . ARG A 1 113 ? -9.190 -11.796 13.751 1.00 79.31 113 ARG A C 1
ATOM 875 O O . ARG A 1 113 ? -9.810 -12.763 13.325 1.00 79.31 113 ARG A O 1
ATOM 882 N N . LEU A 1 114 ? -9.461 -10.540 13.398 1.00 81.00 114 LEU A N 1
ATOM 883 C CA . LEU A 1 114 ? -10.459 -10.170 12.401 1.00 81.00 114 LEU A CA 1
ATOM 884 C C . LEU A 1 114 ? -9.766 -9.995 11.055 1.00 81.00 114 LEU A C 1
ATOM 886 O O . LEU A 1 114 ? -8.861 -9.174 10.919 1.00 81.00 114 LEU A O 1
ATOM 890 N N . GLN A 1 115 ? -10.195 -10.775 10.070 1.00 81.50 115 GLN A N 1
ATOM 891 C CA . GLN A 1 115 ? -9.678 -10.667 8.713 1.00 81.50 115 GLN A CA 1
ATOM 892 C C . GLN A 1 115 ? -10.380 -9.508 7.984 1.00 81.50 115 GLN A C 1
ATOM 894 O O . GLN A 1 115 ? -11.606 -9.400 8.073 1.00 81.50 115 GLN A O 1
ATOM 899 N N . PRO A 1 116 ? -9.637 -8.641 7.273 1.00 84.88 116 PRO A N 1
ATOM 900 C CA . PRO A 1 116 ? -10.232 -7.541 6.527 1.00 84.88 116 PRO A CA 1
ATOM 901 C C . PRO A 1 116 ? -11.115 -8.070 5.389 1.00 84.88 116 PRO A C 1
ATOM 903 O O . PRO A 1 116 ? -10.725 -8.987 4.666 1.00 84.88 116 PRO A O 1
ATOM 906 N N . ILE A 1 117 ? -12.298 -7.469 5.221 1.00 89.50 117 ILE A N 1
ATOM 907 C CA . ILE A 1 117 ? -13.229 -7.777 4.118 1.00 89.50 117 ILE A CA 1
ATOM 908 C C . ILE A 1 117 ? -12.661 -7.276 2.782 1.00 89.50 117 ILE A C 1
ATOM 910 O O . ILE A 1 117 ? -12.826 -7.919 1.748 1.00 89.50 117 ILE A O 1
ATOM 914 N N . SER A 1 118 ? -11.972 -6.135 2.813 1.00 90.44 118 SER A N 1
ATOM 915 C CA . SER A 1 118 ? -11.345 -5.505 1.654 1.00 90.44 118 SER A CA 1
ATOM 916 C C . SER A 1 118 ? -10.058 -4.799 2.056 1.00 90.44 118 SER A C 1
ATOM 918 O O . SER A 1 118 ? -9.991 -4.210 3.138 1.00 90.44 118 SER A O 1
ATOM 920 N N . THR A 1 119 ? -9.083 -4.783 1.152 1.00 91.75 119 THR A N 1
ATOM 921 C CA . THR A 1 119 ? -7.832 -4.038 1.311 1.00 91.75 119 THR A CA 1
ATOM 922 C C . THR A 1 119 ? -7.686 -3.057 0.155 1.00 91.75 119 THR A C 1
ATOM 924 O O . THR A 1 119 ? -8.018 -3.371 -0.985 1.00 91.75 119 THR A O 1
ATOM 927 N N . THR A 1 120 ? -7.213 -1.845 0.436 1.00 94.12 120 THR A N 1
ATOM 928 C CA . THR A 1 120 ? -6.925 -0.840 -0.594 1.00 94.12 120 THR A CA 1
ATOM 929 C C . THR A 1 120 ? -5.565 -0.220 -0.322 1.00 94.12 120 THR A C 1
ATOM 931 O O . THR A 1 120 ? -5.287 0.216 0.797 1.00 94.12 120 THR A O 1
ATOM 934 N N . TYR A 1 121 ? -4.725 -0.183 -1.351 1.00 93.88 121 TYR A N 1
ATOM 935 C CA . TYR A 1 121 ? -3.385 0.380 -1.316 1.00 93.88 121 TYR A CA 1
ATOM 936 C C . TYR A 1 121 ? -3.385 1.720 -2.041 1.00 93.88 121 TYR A C 1
ATOM 938 O O . TYR A 1 121 ? -3.762 1.811 -3.209 1.00 93.88 121 TYR A O 1
ATOM 946 N N . TRP A 1 122 ? -2.940 2.761 -1.345 1.00 91.94 122 TRP A N 1
ATOM 947 C CA . TRP A 1 122 ? -2.871 4.114 -1.881 1.00 91.94 122 TRP A CA 1
ATOM 948 C C . TRP A 1 122 ? -1.420 4.493 -2.158 1.00 91.94 122 TRP A C 1
ATOM 950 O O . TRP A 1 122 ? -0.538 4.259 -1.329 1.00 91.94 122 TRP A O 1
ATOM 960 N N . THR A 1 123 ? -1.173 5.094 -3.316 1.00 91.38 123 THR A N 1
ATOM 961 C CA . THR A 1 123 ? 0.105 5.732 -3.649 1.00 91.38 123 THR A CA 1
ATOM 962 C C . THR A 1 123 ? -0.150 6.982 -4.477 1.00 91.38 123 THR A C 1
ATOM 964 O O . THR A 1 123 ? -1.086 7.042 -5.268 1.00 91.38 123 THR A O 1
ATOM 967 N N . ASP A 1 124 ? 0.686 7.988 -4.294 1.00 90.88 124 ASP A N 1
ATOM 968 C CA . ASP A 1 124 ? 0.696 9.228 -5.063 1.00 90.88 124 ASP A CA 1
ATOM 969 C C . ASP A 1 124 ? 1.593 9.180 -6.303 1.00 90.88 124 ASP A C 1
ATOM 971 O O . ASP A 1 124 ? 1.500 10.040 -7.186 1.00 90.88 124 ASP A O 1
ATOM 975 N N . SER A 1 125 ? 2.389 8.121 -6.445 1.00 91.94 125 SER A N 1
ATOM 976 C CA . SER A 1 125 ? 3.233 7.923 -7.613 1.00 91.94 125 SER A CA 1
ATOM 977 C C . SER A 1 125 ? 2.451 7.336 -8.783 1.00 91.94 125 SER A C 1
ATOM 979 O O . SER A 1 125 ? 2.149 6.139 -8.837 1.00 91.94 125 SER A O 1
ATOM 981 N N . HIS A 1 126 ? 2.207 8.171 -9.794 1.00 91.94 126 HIS A N 1
ATOM 982 C CA . HIS A 1 126 ? 1.707 7.714 -11.093 1.00 91.94 126 HIS A CA 1
ATOM 983 C C . HIS A 1 126 ? 2.619 6.653 -11.715 1.00 91.94 126 HIS A C 1
ATOM 985 O O . HIS A 1 126 ? 2.128 5.705 -12.324 1.00 91.94 126 HIS A O 1
ATOM 991 N N . THR A 1 127 ? 3.937 6.790 -11.542 1.00 93.00 127 THR A N 1
ATOM 992 C CA . THR A 1 127 ? 4.912 5.844 -12.097 1.00 93.00 127 THR A CA 1
ATOM 993 C C . THR A 1 127 ? 4.728 4.457 -11.489 1.00 93.00 127 THR A C 1
ATOM 995 O O . THR A 1 127 ? 4.701 3.467 -12.217 1.00 93.00 127 THR A O 1
ATOM 998 N N . VAL A 1 128 ? 4.551 4.375 -10.165 1.00 93.94 128 VAL A N 1
ATOM 999 C CA . VAL A 1 128 ? 4.306 3.100 -9.475 1.00 93.94 128 VAL A CA 1
ATOM 1000 C C . VAL A 1 128 ? 2.979 2.485 -9.911 1.00 93.94 128 VAL A C 1
ATOM 1002 O O . VAL A 1 128 ? 2.952 1.299 -10.229 1.00 93.94 128 VAL A O 1
ATOM 1005 N N . ILE A 1 129 ? 1.902 3.275 -9.999 1.00 94.81 129 ILE A N 1
ATOM 1006 C CA . ILE A 1 129 ? 0.599 2.787 -10.483 1.00 94.81 129 ILE A CA 1
ATOM 1007 C C . ILE A 1 129 ? 0.712 2.223 -11.901 1.00 94.81 129 ILE A C 1
ATOM 1009 O O . ILE A 1 129 ? 0.250 1.113 -12.156 1.00 94.81 129 ILE A O 1
ATOM 1013 N N . GLN A 1 130 ? 1.372 2.943 -12.810 1.00 93.88 130 GLN A N 1
ATOM 1014 C CA . GLN A 1 130 ? 1.582 2.479 -14.182 1.00 93.88 130 GLN A CA 1
ATOM 1015 C C . GLN A 1 130 ? 2.396 1.186 -14.232 1.00 93.88 130 GLN A C 1
ATOM 1017 O O . GLN A 1 130 ? 2.064 0.291 -15.005 1.00 93.88 130 GLN A O 1
ATOM 1022 N N . TRP A 1 131 ? 3.443 1.067 -13.412 1.00 95.12 131 TRP A N 1
ATOM 1023 C CA . TRP A 1 131 ? 4.241 -0.155 -13.330 1.00 95.12 131 TRP A CA 1
ATOM 1024 C C . TRP A 1 131 ? 3.439 -1.349 -12.816 1.00 95.12 131 TRP A C 1
ATOM 1026 O O . TRP A 1 131 ? 3.569 -2.427 -13.383 1.00 95.12 131 TRP A O 1
ATOM 1036 N N . ILE A 1 132 ? 2.597 -1.162 -11.795 1.00 94.38 132 ILE A N 1
ATOM 1037 C CA . ILE A 1 132 ? 1.728 -2.217 -11.244 1.00 94.38 132 ILE A CA 1
ATOM 1038 C C . ILE A 1 132 ? 0.674 -2.661 -12.266 1.00 94.38 132 ILE A C 1
ATOM 1040 O O . ILE A 1 132 ? 0.341 -3.837 -12.341 1.00 94.38 132 ILE A O 1
ATOM 1044 N N . GLN A 1 133 ? 0.166 -1.736 -13.080 1.00 92.25 133 GLN A N 1
ATOM 1045 C CA . GLN A 1 133 ? -0.806 -2.036 -14.137 1.00 92.25 133 GLN A CA 1
ATOM 1046 C C . GLN A 1 133 ? -0.176 -2.645 -15.401 1.00 92.25 133 GLN A C 1
ATOM 1048 O O . GLN A 1 133 ? -0.899 -3.079 -16.297 1.00 92.25 133 GLN A O 1
ATOM 1053 N N . SER A 1 134 ? 1.155 -2.657 -15.500 1.00 90.62 134 SER A N 1
ATOM 1054 C CA . SER A 1 134 ? 1.898 -3.118 -16.675 1.00 90.62 134 SER A CA 1
ATOM 1055 C C . SER A 1 134 ? 2.524 -4.496 -16.453 1.00 90.62 134 SER A C 1
ATOM 1057 O O . SER A 1 134 ? 2.711 -4.945 -15.326 1.00 90.62 134 SER A O 1
ATOM 1059 N N . ASP A 1 135 ? 2.925 -5.165 -17.538 1.00 87.50 135 ASP A N 1
ATOM 1060 C CA . ASP A 1 135 ? 3.658 -6.433 -17.440 1.00 87.50 135 ASP A CA 1
ATOM 1061 C C . ASP A 1 135 ? 5.072 -6.211 -16.869 1.00 87.50 135 ASP A C 1
ATOM 1063 O O . ASP A 1 135 ? 5.929 -5.574 -17.494 1.00 87.50 135 ASP A O 1
ATOM 1067 N N . ALA A 1 136 ? 5.332 -6.786 -15.690 1.00 84.31 136 ALA A N 1
ATOM 1068 C CA . ALA A 1 136 ? 6.601 -6.689 -14.974 1.00 84.31 136 ALA A CA 1
ATOM 1069 C C . ALA A 1 136 ? 7.821 -7.121 -15.809 1.00 84.31 136 ALA A C 1
ATOM 1071 O O . ALA A 1 136 ? 8.920 -6.595 -15.608 1.00 84.31 136 ALA A O 1
ATOM 1072 N N . ARG A 1 137 ? 7.644 -8.043 -16.770 1.00 85.81 137 ARG A N 1
ATOM 1073 C CA . ARG A 1 137 ? 8.721 -8.569 -17.631 1.00 85.81 137 ARG A CA 1
ATOM 1074 C C . ARG A 1 137 ? 9.310 -7.522 -18.572 1.00 85.81 137 ARG A C 1
ATOM 1076 O O . ARG A 1 137 ? 10.411 -7.718 -19.078 1.00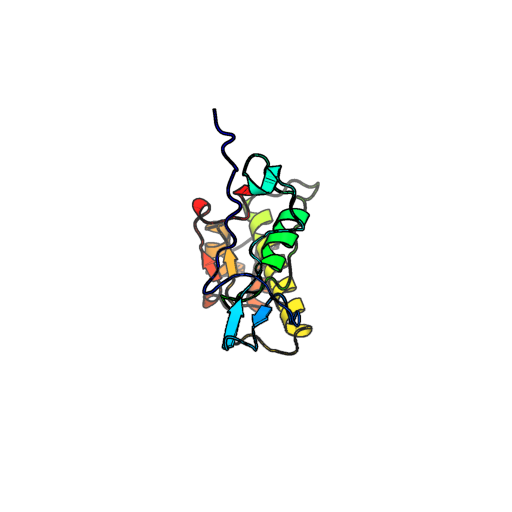 85.81 137 ARG A O 1
ATOM 1083 N N . MET A 1 138 ? 8.607 -6.412 -18.794 1.00 88.25 138 MET A N 1
ATOM 1084 C CA . MET A 1 138 ? 9.089 -5.317 -19.640 1.00 88.25 138 MET A CA 1
ATOM 1085 C C . MET A 1 138 ? 10.149 -4.446 -18.953 1.00 88.25 138 MET A C 1
ATOM 1087 O O . MET A 1 138 ? 10.820 -3.653 -19.616 1.00 88.25 138 MET A O 1
ATOM 1091 N N . TYR A 1 139 ? 10.321 -4.573 -17.634 1.00 91.62 139 TYR A N 1
ATOM 1092 C CA . TYR A 1 139 ? 11.215 -3.717 -16.858 1.00 91.62 139 TYR A CA 1
ATOM 1093 C C . TYR A 1 139 ? 12.519 -4.411 -16.459 1.00 91.62 139 TYR A C 1
ATOM 1095 O O . TYR A 1 139 ? 12.660 -5.632 -16.468 1.00 91.62 139 TYR A O 1
ATOM 1103 N N . LYS A 1 140 ? 13.505 -3.600 -16.053 1.00 92.38 140 LYS A N 1
ATOM 1104 C CA . LYS A 1 140 ? 14.787 -4.094 -15.530 1.00 92.38 140 LYS A CA 1
ATOM 1105 C C . LYS A 1 140 ? 14.550 -5.035 -14.336 1.00 92.38 140 LYS A C 1
ATOM 1107 O O . LYS A 1 140 ? 13.660 -4.741 -13.535 1.00 92.38 140 LYS A O 1
ATOM 1112 N N . PRO A 1 141 ? 15.407 -6.054 -14.115 1.00 93.88 141 PRO A N 1
ATOM 1113 C CA . PRO A 1 141 ? 15.228 -7.047 -13.046 1.00 93.88 141 PRO A CA 1
ATOM 1114 C C . PRO A 1 141 ? 14.945 -6.448 -11.663 1.00 93.88 141 PRO A C 1
ATOM 1116 O O . PRO A 1 141 ? 14.127 -6.958 -10.908 1.00 93.88 141 PRO A O 1
ATOM 1119 N N . LEU A 1 142 ? 15.570 -5.308 -11.344 1.00 90.75 142 LEU A N 1
ATOM 1120 C CA . LEU A 1 142 ? 15.329 -4.577 -10.100 1.00 90.75 142 LEU A CA 1
ATOM 1121 C C . LEU A 1 142 ? 13.842 -4.225 -9.901 1.00 90.75 142 LEU A C 1
ATOM 1123 O O . LEU A 1 142 ? 13.306 -4.440 -8.816 1.00 90.75 142 LEU A O 1
ATOM 1127 N N . VAL A 1 143 ? 13.200 -3.667 -10.925 1.00 93.69 143 VAL A N 1
ATOM 1128 C CA . VAL A 1 143 ? 11.787 -3.264 -10.900 1.00 93.69 143 VAL A CA 1
ATOM 1129 C C . VAL A 1 143 ? 10.903 -4.500 -11.036 1.00 93.69 143 VAL A C 1
ATOM 1131 O O . VAL A 1 143 ? 10.021 -4.694 -10.208 1.00 93.69 143 VAL A O 1
ATOM 1134 N N . ALA A 1 144 ? 11.214 -5.384 -11.988 1.00 94.38 144 ALA A N 1
ATOM 1135 C CA . ALA A 1 144 ? 10.450 -6.602 -12.245 1.00 94.38 144 ALA A CA 1
ATOM 1136 C C . ALA A 1 144 ? 10.299 -7.486 -10.995 1.00 94.38 144 ALA A C 1
ATOM 1138 O O . ALA A 1 144 ? 9.195 -7.911 -10.680 1.00 94.38 144 ALA A O 1
ATOM 1139 N N . HIS A 1 145 ? 11.373 -7.702 -10.225 1.00 95.12 145 HIS A N 1
ATOM 1140 C CA . HIS A 1 145 ? 11.306 -8.514 -9.002 1.00 95.12 145 HIS A CA 1
ATOM 1141 C C . HIS A 1 145 ? 10.426 -7.883 -7.912 1.00 95.12 145 HIS A C 1
ATOM 1143 O O . HIS A 1 145 ? 9.780 -8.595 -7.154 1.00 95.12 145 HIS A O 1
ATOM 1149 N N . ARG A 1 146 ? 10.399 -6.547 -7.816 1.00 95.00 146 ARG A N 1
ATOM 1150 C CA . ARG A 1 146 ? 9.553 -5.834 -6.842 1.00 95.00 146 ARG A CA 1
ATOM 1151 C C . ARG A 1 146 ? 8.087 -5.863 -7.261 1.00 95.00 146 ARG A C 1
ATOM 1153 O O . ARG A 1 146 ? 7.228 -6.006 -6.402 1.00 95.00 146 ARG A O 1
ATOM 1160 N N . LEU A 1 147 ? 7.821 -5.743 -8.562 1.00 95.62 147 LEU A N 1
ATOM 1161 C CA . LEU A 1 147 ? 6.475 -5.894 -9.109 1.00 95.62 147 LEU A CA 1
ATOM 1162 C C . LEU A 1 147 ? 5.958 -7.319 -8.924 1.00 95.62 147 LEU A C 1
ATOM 1164 O O . LEU A 1 147 ? 4.832 -7.473 -8.481 1.00 95.62 147 LEU A O 1
ATOM 1168 N N . GLY A 1 148 ? 6.792 -8.339 -9.156 1.00 94.38 148 GLY A N 1
ATOM 1169 C CA . GLY A 1 148 ? 6.430 -9.732 -8.878 1.00 94.38 148 GLY A CA 1
ATOM 1170 C C . GLY A 1 148 ? 6.054 -9.955 -7.413 1.00 94.38 148 GLY A C 1
ATOM 1171 O O . GLY A 1 148 ? 5.038 -10.570 -7.125 1.00 94.38 148 GLY A O 1
ATOM 1172 N N . GLU A 1 149 ? 6.802 -9.366 -6.475 1.00 95.19 149 GLU A N 1
ATOM 1173 C CA . GLU A 1 149 ? 6.448 -9.448 -5.053 1.00 95.19 149 GLU A CA 1
ATOM 1174 C C . GLU A 1 149 ? 5.112 -8.755 -4.718 1.00 95.19 149 GLU A C 1
ATOM 1176 O O . GLU A 1 149 ? 4.385 -9.210 -3.835 1.00 95.19 149 GLU A O 1
ATOM 1181 N N . ILE A 1 150 ? 4.790 -7.644 -5.388 1.00 95.50 150 ILE A N 1
ATOM 1182 C CA . ILE A 1 150 ? 3.505 -6.950 -5.221 1.00 95.50 150 ILE A CA 1
ATOM 1183 C C . ILE A 1 150 ? 2.360 -7.795 -5.800 1.00 95.50 150 ILE A C 1
ATOM 1185 O O . ILE A 1 150 ? 1.325 -7.940 -5.148 1.00 95.50 150 ILE A O 1
ATOM 1189 N N . ASP A 1 151 ? 2.563 -8.372 -6.983 1.00 94.38 151 ASP A N 1
ATOM 1190 C CA . ASP A 1 151 ? 1.593 -9.210 -7.699 1.00 94.38 151 ASP A CA 1
ATOM 1191 C C . ASP A 1 151 ? 1.277 -10.512 -6.939 1.00 94.38 151 ASP A C 1
ATOM 1193 O O . ASP A 1 151 ? 0.134 -10.949 -6.873 1.00 94.38 151 ASP A O 1
ATOM 1197 N N . GLU A 1 152 ? 2.265 -11.090 -6.247 1.00 94.38 152 GLU A N 1
ATOM 1198 C CA . GLU A 1 152 ? 2.067 -12.263 -5.382 1.00 94.38 152 GLU A CA 1
ATOM 1199 C C . GLU A 1 152 ? 1.191 -11.982 -4.144 1.00 94.38 152 GLU A C 1
ATOM 1201 O O . GLU A 1 152 ? 0.656 -12.917 -3.543 1.00 94.38 152 GLU A O 1
ATOM 1206 N N . ARG A 1 153 ? 1.065 -10.715 -3.722 1.00 93.19 153 ARG A N 1
ATOM 1207 C CA . ARG A 1 153 ? 0.425 -10.321 -2.448 1.00 93.19 153 ARG A CA 1
ATOM 1208 C C . ARG A 1 153 ? -0.889 -9.575 -2.617 1.00 93.19 153 ARG A C 1
ATOM 1210 O O . ARG A 1 153 ? -1.717 -9.589 -1.709 1.00 93.19 153 ARG A O 1
ATOM 1217 N N . THR A 1 154 ? -1.057 -8.887 -3.737 1.00 94.25 154 THR A N 1
ATOM 1218 C CA . THR A 1 154 ? -2.130 -7.913 -3.952 1.00 94.25 154 THR A CA 1
ATOM 1219 C C . THR A 1 154 ? -2.721 -8.076 -5.338 1.00 94.25 154 THR A C 1
ATOM 1221 O O . THR A 1 154 ? -2.098 -8.657 -6.222 1.00 94.25 154 THR A O 1
ATOM 1224 N N . LYS A 1 155 ? -3.916 -7.533 -5.548 1.00 93.75 155 LYS A N 1
ATOM 1225 C CA . LYS A 1 155 ? -4.526 -7.465 -6.875 1.00 93.75 155 LYS A CA 1
ATOM 1226 C C . LYS A 1 155 ? -4.422 -6.056 -7.441 1.00 93.75 155 LYS A C 1
ATOM 1228 O O . LYS A 1 155 ? -4.474 -5.073 -6.706 1.00 93.75 155 LYS A O 1
ATOM 1233 N N . ILE A 1 156 ? -4.340 -5.946 -8.765 1.00 92.81 156 ILE A N 1
ATOM 1234 C CA . ILE A 1 156 ? -4.212 -4.658 -9.469 1.00 92.81 156 ILE A CA 1
ATOM 1235 C C . ILE A 1 156 ? -5.363 -3.694 -9.117 1.00 92.81 156 ILE A C 1
ATOM 1237 O O . ILE A 1 156 ? -5.146 -2.490 -9.002 1.00 92.81 156 ILE A O 1
ATOM 1241 N N . ASP A 1 157 ? -6.581 -4.199 -8.907 1.00 93.94 157 ASP A N 1
ATOM 1242 C CA . ASP A 1 157 ? -7.766 -3.404 -8.569 1.00 93.94 157 ASP A CA 1
ATOM 1243 C C . ASP A 1 157 ? -7.741 -2.810 -7.152 1.00 93.94 157 ASP A C 1
ATOM 1245 O O . ASP A 1 157 ? -8.408 -1.796 -6.910 1.00 93.94 157 ASP A O 1
ATOM 1249 N N . GLU A 1 158 ? -6.937 -3.375 -6.249 1.00 95.00 158 GLU A N 1
ATOM 1250 C CA . GLU A 1 158 ? -6.739 -2.881 -4.881 1.00 95.00 158 GLU A CA 1
ATOM 1251 C C . GLU A 1 158 ? -5.848 -1.630 -4.838 1.00 95.00 158 GLU A C 1
ATOM 1253 O O . GLU A 1 158 ? -5.855 -0.912 -3.837 1.00 95.00 158 GLU A O 1
ATOM 1258 N N . TRP A 1 159 ? -5.108 -1.331 -5.912 1.00 95.69 159 TRP A N 1
ATOM 1259 C CA . TRP A 1 159 ? -4.235 -0.162 -6.000 1.00 95.69 159 TRP A CA 1
ATOM 1260 C C . TRP A 1 159 ? -4.969 1.057 -6.544 1.00 95.69 159 TRP A C 1
ATOM 1262 O O . TRP A 1 159 ? -5.570 1.027 -7.622 1.00 95.69 159 TRP A O 1
ATOM 1272 N N . LYS A 1 160 ? -4.891 2.162 -5.803 1.00 94.12 160 LYS A N 1
ATOM 1273 C CA . LYS A 1 160 ? -5.508 3.440 -6.154 1.00 94.12 160 LYS A CA 1
ATOM 1274 C C . LYS A 1 160 ? -4.483 4.560 -6.100 1.00 94.12 160 LYS A C 1
ATOM 1276 O O . LYS A 1 160 ? -3.648 4.631 -5.197 1.00 94.12 160 LYS A O 1
ATOM 1281 N N . TRP A 1 161 ? -4.580 5.450 -7.081 1.00 93.12 161 TRP A N 1
ATOM 1282 C CA . TRP A 1 161 ? -3.807 6.678 -7.081 1.00 93.12 161 TRP A CA 1
ATOM 1283 C C . TRP A 1 161 ? -4.461 7.722 -6.168 1.00 93.12 161 TRP A C 1
ATOM 1285 O O . TRP A 1 161 ? -5.682 7.893 -6.202 1.00 93.12 161 TRP A O 1
ATOM 1295 N N . LEU A 1 162 ? -3.647 8.424 -5.381 1.00 88.12 162 LEU A N 1
ATOM 1296 C CA . LEU A 1 162 ? -4.057 9.561 -4.561 1.00 88.12 162 LEU A CA 1
ATOM 1297 C C . LEU A 1 162 ? -3.261 10.808 -4.984 1.00 88.12 162 LEU A C 1
ATOM 1299 O O . LEU A 1 162 ? -2.038 10.741 -5.015 1.00 88.12 162 LEU A O 1
ATOM 1303 N N . PRO A 1 163 ? -3.892 11.959 -5.268 1.00 84.75 163 PRO A N 1
ATOM 1304 C CA . PRO A 1 163 ? -3.158 13.202 -5.494 1.00 84.75 163 PRO A CA 1
ATOM 1305 C C . PRO A 1 163 ? -2.200 13.527 -4.345 1.00 84.75 163 PRO A C 1
ATOM 1307 O O . PRO A 1 163 ? -2.610 13.465 -3.188 1.00 84.75 163 PRO A O 1
ATOM 1310 N N . SER A 1 164 ? -0.970 13.960 -4.649 1.00 77.56 164 SER A N 1
ATOM 1311 C CA . SER A 1 164 ? 0.013 14.371 -3.629 1.00 77.56 164 SER A CA 1
ATOM 1312 C C . SER A 1 164 ? -0.533 15.463 -2.703 1.00 77.56 164 SER A C 1
ATOM 1314 O O . SER A 1 164 ? -0.283 15.440 -1.507 1.00 77.56 164 SER A O 1
ATOM 1316 N N . THR A 1 165 ? -1.398 16.353 -3.206 1.00 75.69 165 THR A N 1
ATOM 1317 C CA . THR A 1 165 ? -2.083 17.385 -2.399 1.00 75.69 165 THR A CA 1
ATOM 1318 C C . THR A 1 165 ? -3.020 16.824 -1.325 1.00 75.69 165 THR A C 1
ATOM 1320 O O . THR A 1 165 ? -3.445 17.557 -0.441 1.00 75.69 165 THR A O 1
ATOM 1323 N N . LEU A 1 166 ? -3.414 15.555 -1.440 1.00 72.25 166 LEU A N 1
ATOM 1324 C CA . LEU A 1 166 ? -4.226 14.831 -0.460 1.00 72.25 166 LEU A CA 1
ATOM 1325 C C . LEU A 1 166 ? -3.392 13.803 0.318 1.00 72.25 166 LEU A C 1
ATOM 1327 O O . LEU A 1 166 ? -3.917 13.139 1.214 1.00 72.25 166 LEU A O 1
ATOM 1331 N N . ASN A 1 167 ? -2.104 13.657 -0.007 1.00 71.75 167 ASN A N 1
ATOM 1332 C CA . ASN A 1 167 ? -1.205 12.757 0.687 1.00 71.75 167 ASN A CA 1
ATOM 1333 C C . ASN A 1 167 ? -0.657 13.426 1.954 1.00 71.75 167 ASN A C 1
ATOM 1335 O O . ASN A 1 167 ? 0.411 14.032 1.962 1.00 71.75 167 ASN A O 1
ATOM 1339 N N . VAL A 1 168 ? -1.373 13.236 3.063 1.00 63.25 168 VAL A N 1
ATOM 1340 C CA . VAL A 1 168 ? -1.002 13.748 4.396 1.00 63.25 168 VAL A CA 1
ATOM 1341 C C . VAL A 1 168 ? 0.371 13.271 4.903 1.00 63.25 168 VAL A C 1
ATOM 1343 O O . VAL A 1 168 ? 0.845 13.754 5.929 1.00 63.25 168 VAL A O 1
ATOM 1346 N N . VAL A 1 169 ? 1.006 12.301 4.232 1.00 60.53 169 VAL A N 1
ATOM 1347 C CA . VAL A 1 169 ? 2.357 11.827 4.566 1.00 60.53 169 VAL A CA 1
ATOM 1348 C C . VAL A 1 169 ? 3.438 12.801 4.085 1.00 60.53 169 VAL A C 1
ATOM 1350 O O . VAL A 1 169 ? 4.465 12.916 4.756 1.00 60.53 169 VAL A O 1
ATOM 1353 N N . GLU A 1 170 ? 3.228 13.512 2.972 1.00 55.72 170 GLU A N 1
ATOM 1354 C CA . GLU A 1 170 ? 4.236 14.438 2.431 1.00 55.72 170 GLU A CA 1
ATOM 1355 C C . GLU A 1 170 ? 4.312 15.749 3.221 1.00 55.72 170 GLU A C 1
ATOM 1357 O O . GLU A 1 170 ? 5.413 16.211 3.501 1.00 55.72 170 GLU A O 1
ATOM 1362 N N . ASP A 1 171 ? 3.182 16.269 3.712 1.00 52.84 171 ASP A N 1
ATOM 1363 C CA . ASP A 1 171 ? 3.143 17.456 4.589 1.00 52.84 171 ASP A CA 1
ATOM 1364 C C . ASP A 1 171 ? 3.900 17.264 5.923 1.00 52.84 171 ASP A C 1
ATOM 1366 O O . ASP A 1 171 ? 4.143 18.221 6.660 1.00 52.84 171 ASP A O 1
ATOM 1370 N N . ALA A 1 172 ? 4.249 16.020 6.269 1.00 47.88 172 ALA A N 1
ATOM 1371 C CA . ALA A 1 172 ? 4.909 15.656 7.519 1.00 47.88 172 ALA A CA 1
ATOM 1372 C C . ALA A 1 172 ? 6.431 15.424 7.398 1.00 47.88 172 ALA A C 1
ATOM 1374 O O . ALA A 1 172 ? 7.044 15.038 8.403 1.00 47.88 172 ALA A O 1
ATOM 1375 N N . THR A 1 173 ? 7.030 15.604 6.211 1.00 39.12 173 THR A N 1
ATOM 1376 C CA . THR A 1 173 ? 8.477 15.411 5.959 1.00 39.12 173 THR A CA 1
ATOM 1377 C C . THR A 1 173 ? 9.207 16.743 5.847 1.00 39.12 173 THR A C 1
ATOM 1379 O O . THR A 1 173 ? 10.287 16.855 6.473 1.00 39.12 173 THR A O 1
#

Sequence (173 aa):
MGKQESSNKLVRLGVQQDHNTKTLGLLWDVGKDELGFDTTMPRVTPEVQKGQRVPMKREALKVVISVYDPLEVALTASKVKVAPLRPLSIPILELQTAVISCRLADLVRSEHRLQPISTTYWTDSHTVIQWIQSDARMYKPLVAHRLGEIDERTKIDEWKWLPSTLNVVEDAT

Foldseek 3Di:
DDDPDPDPDPDDPDDDDDDDDDDQQWDQDPVVRDIGGGLPLVQADVCVVVVVDQDAPVRVLSNQSNPPDPVPDDDDDDDDDDDDPDDDDPLLVQLVVLLVVLVVLVVSQVPDPDHDPAAADEDQDPSNLVCLVDQLVVDDPSSSVSSVSNVVRDDNVSYDYDHPVPVPVVVND

pLDDT: mean 73.25, std 19.46, range [30.17, 95.69]

Radius of gyration: 21.67 Å; chains: 1; bounding box: 52×58×57 Å